Protein AF-A0A3D3ZKH6-F1 (afdb_monomer)

Structure (mmCIF, N/CA/C/O backbone):
data_AF-A0A3D3ZKH6-F1
#
_entry.id   AF-A0A3D3ZKH6-F1
#
loop_
_atom_site.group_PDB
_atom_site.id
_atom_site.type_symbol
_atom_site.label_atom_id
_atom_site.label_alt_id
_atom_site.label_comp_id
_atom_site.label_asym_id
_atom_site.label_entity_id
_atom_site.label_seq_id
_atom_site.pdbx_PDB_ins_code
_atom_site.Cartn_x
_atom_site.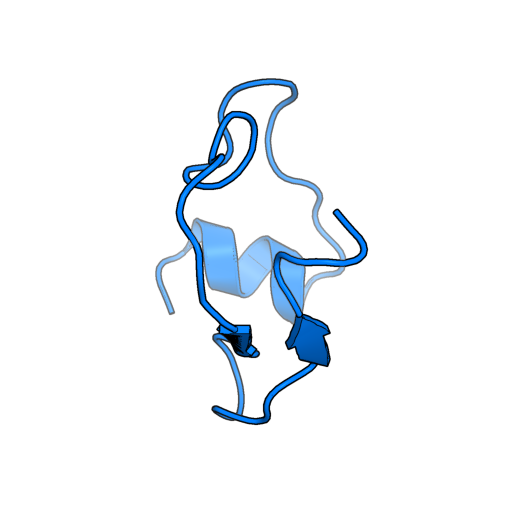Cartn_y
_atom_site.Cartn_z
_atom_site.occupancy
_atom_site.B_iso_or_equiv
_atom_site.auth_seq_id
_atom_site.auth_comp_id
_atom_site.auth_asym_id
_atom_site.auth_atom_id
_atom_site.pdbx_PDB_model_num
ATOM 1 N N . LEU A 1 1 ? -6.995 -6.621 3.468 1.00 79.62 1 LEU A N 1
ATOM 2 C CA . LEU A 1 1 ? -6.132 -5.574 4.060 1.00 79.62 1 LEU A CA 1
ATOM 3 C C . LEU A 1 1 ? -5.617 -6.095 5.386 1.00 79.62 1 LEU A C 1
ATOM 5 O O . LEU A 1 1 ? -6.436 -6.503 6.204 1.00 79.62 1 LEU A O 1
ATOM 9 N N . THR A 1 2 ? -4.302 -6.120 5.595 1.00 88.00 2 THR A N 1
ATOM 10 C CA . THR A 1 2 ? -3.754 -6.332 6.944 1.00 88.00 2 THR A CA 1
ATOM 11 C C . THR A 1 2 ? -4.199 -5.186 7.869 1.00 88.00 2 THR A C 1
ATOM 13 O O . THR A 1 2 ? -4.557 -4.111 7.370 1.00 88.00 2 THR A O 1
ATOM 16 N N . PRO A 1 3 ? -4.186 -5.364 9.204 1.00 89.31 3 PRO A N 1
ATOM 17 C CA . PRO A 1 3 ? -4.552 -4.291 10.133 1.00 89.31 3 PRO A CA 1
ATOM 18 C C . PRO A 1 3 ? -3.765 -2.992 9.893 1.00 89.31 3 PRO A C 1
ATOM 20 O O . PRO A 1 3 ? -4.329 -1.899 9.938 1.00 89.31 3 PRO A O 1
ATOM 23 N N . GLU A 1 4 ? -2.481 -3.111 9.551 1.00 87.12 4 GLU A N 1
ATOM 24 C CA . GLU A 1 4 ? -1.616 -1.978 9.217 1.00 87.12 4 GLU A CA 1
ATOM 25 C C . GLU A 1 4 ? -2.013 -1.303 7.894 1.00 87.12 4 GLU A C 1
ATOM 27 O O . GLU A 1 4 ? -2.200 -0.088 7.859 1.00 87.12 4 GLU A O 1
ATOM 32 N N . GLN A 1 5 ? -2.265 -2.076 6.830 1.00 88.88 5 GLN A N 1
ATOM 33 C CA . GLN A 1 5 ? -2.754 -1.535 5.554 1.00 88.88 5 GLN A CA 1
ATOM 34 C C . GLN A 1 5 ? -4.105 -0.825 5.711 1.00 88.88 5 GLN A C 1
ATOM 36 O O . GLN A 1 5 ? -4.338 0.209 5.090 1.00 88.88 5 GLN A O 1
ATOM 41 N N . TYR A 1 6 ? -5.002 -1.347 6.552 1.00 89.75 6 TYR A N 1
ATOM 42 C CA . TYR A 1 6 ? -6.282 -0.696 6.830 1.00 89.75 6 TYR A CA 1
ATOM 43 C C . TYR A 1 6 ? -6.087 0.646 7.547 1.00 89.75 6 TYR A C 1
ATOM 45 O O . TYR A 1 6 ? -6.687 1.650 7.155 1.00 89.75 6 TYR A O 1
ATOM 53 N N . LYS A 1 7 ? -5.207 0.687 8.555 1.00 91.50 7 LYS A N 1
ATOM 54 C CA . LYS A 1 7 ? -4.861 1.917 9.275 1.00 91.50 7 LYS A CA 1
ATOM 55 C C . LYS A 1 7 ? -4.293 2.981 8.330 1.00 91.50 7 LYS A C 1
ATOM 57 O O . LYS A 1 7 ? -4.727 4.131 8.379 1.00 91.50 7 LYS A O 1
ATOM 62 N N . VAL A 1 8 ? -3.388 2.603 7.430 1.00 90.38 8 VAL A N 1
ATOM 63 C CA . VAL A 1 8 ? -2.803 3.534 6.453 1.00 90.38 8 VAL A CA 1
ATOM 64 C C . VAL A 1 8 ? -3.847 3.999 5.429 1.00 90.38 8 VAL A C 1
ATOM 66 O O . VAL A 1 8 ? -4.092 5.197 5.295 1.00 90.38 8 VAL A O 1
ATOM 69 N N . CYS A 1 9 ? -4.544 3.076 4.759 1.00 90.44 9 CYS A N 1
ATOM 70 C CA . CYS A 1 9 ? -5.455 3.419 3.661 1.00 90.44 9 CYS A CA 1
ATOM 71 C C . CYS A 1 9 ? -6.774 4.076 4.100 1.00 90.44 9 CYS A C 1
ATOM 73 O O . CYS A 1 9 ? -7.356 4.837 3.328 1.00 90.44 9 CYS A O 1
ATOM 75 N N . ARG A 1 10 ? -7.301 3.754 5.290 1.00 89.38 10 ARG A N 1
ATOM 76 C CA . ARG A 1 10 ? -8.637 4.206 5.733 1.00 89.38 10 ARG A CA 1
ATOM 77 C C . ARG A 1 10 ? -8.609 5.135 6.938 1.00 89.38 10 ARG A C 1
ATOM 79 O O . ARG A 1 10 ? -9.503 5.964 7.059 1.00 89.38 10 ARG A O 1
ATOM 86 N N . GLN A 1 11 ? -7.603 5.030 7.805 1.00 93.56 11 GLN A N 1
ATOM 87 C CA . GLN A 1 11 ? -7.513 5.837 9.029 1.00 93.56 11 GLN A CA 1
ATOM 88 C C . GLN A 1 11 ? -6.483 6.969 8.929 1.00 93.56 11 GLN A C 1
ATOM 90 O O . GLN A 1 11 ? -6.178 7.597 9.939 1.00 93.56 11 GLN A O 1
ATOM 95 N N . LYS A 1 12 ? -5.951 7.240 7.725 1.00 90.38 12 LYS A N 1
ATOM 96 C CA . LYS A 1 12 ? -4.883 8.230 7.489 1.00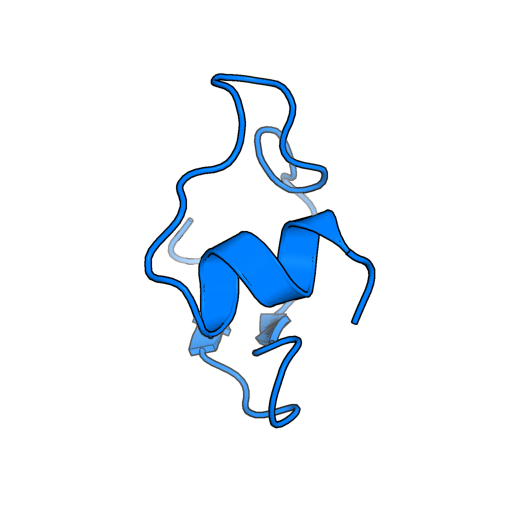 90.38 12 LYS A CA 1
ATOM 97 C C . LYS A 1 12 ? -3.653 7.999 8.379 1.00 90.38 12 LYS A C 1
ATOM 99 O O . LYS A 1 12 ? -2.980 8.947 8.773 1.00 90.38 12 LYS A O 1
ATOM 104 N N . GLY A 1 13 ? -3.391 6.743 8.741 1.00 86.69 13 GLY A N 1
ATOM 105 C CA . GLY A 1 13 ? -2.173 6.371 9.446 1.00 86.69 13 GLY A CA 1
ATOM 106 C C . GLY A 1 13 ? -0.962 6.376 8.518 1.00 86.69 13 GLY A C 1
ATOM 107 O O . GLY A 1 13 ? -1.096 6.322 7.300 1.00 86.69 13 GLY A O 1
ATOM 108 N N . THR A 1 14 ? 0.223 6.371 9.115 1.00 91.12 14 THR A N 1
ATOM 109 C CA . THR A 1 14 ? 1.497 6.261 8.397 1.00 91.12 14 THR A CA 1
ATOM 110 C C . THR A 1 14 ? 2.208 5.002 8.871 1.00 91.12 14 THR A C 1
ATOM 112 O O . THR A 1 14 ? 2.221 4.719 10.073 1.00 91.12 14 THR A O 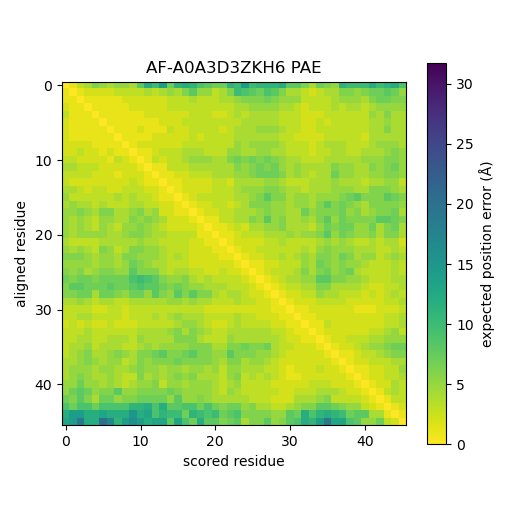1
ATOM 115 N N . GLU A 1 15 ? 2.766 4.234 7.937 1.00 88.94 15 GLU A N 1
ATOM 116 C CA . GLU A 1 15 ? 3.632 3.100 8.266 1.00 88.94 15 GLU A CA 1
ATOM 117 C C . GLU A 1 15 ? 4.919 3.579 8.951 1.00 88.94 15 GLU A C 1
ATOM 119 O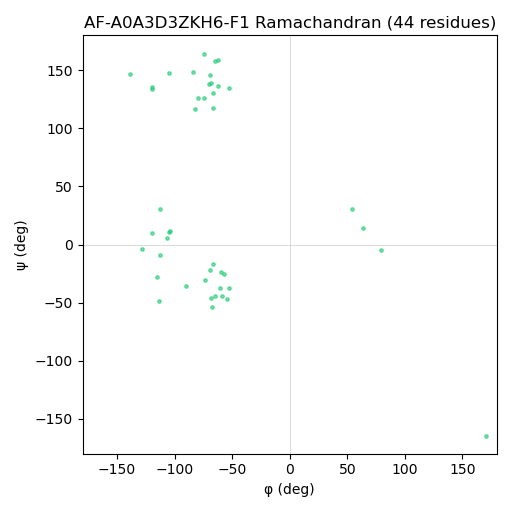 O . GLU A 1 15 ? 5.316 4.745 8.849 1.00 88.94 15 GLU A O 1
ATOM 124 N N . ARG A 1 16 ? 5.581 2.690 9.693 1.00 90.31 16 ARG A N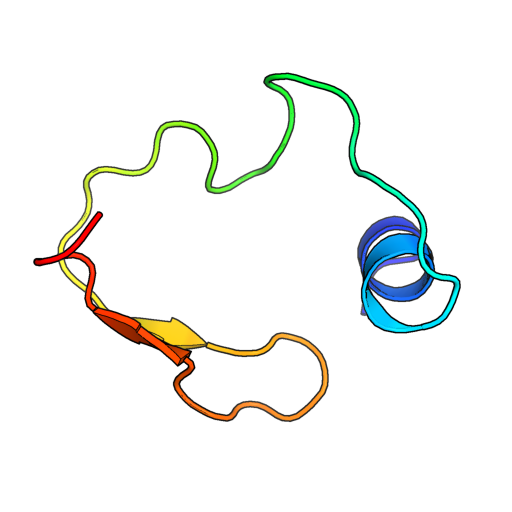 1
ATOM 125 C CA . ARG A 1 16 ? 6.829 3.053 10.367 1.00 90.31 16 ARG A CA 1
ATOM 126 C C . ARG A 1 16 ? 7.943 3.251 9.330 1.00 90.31 16 ARG A C 1
ATOM 128 O O . ARG A 1 16 ? 8.085 2.471 8.387 1.00 90.31 16 ARG A O 1
ATOM 135 N N . ALA A 1 17 ? 8.752 4.293 9.525 1.00 88.75 17 ALA A N 1
ATOM 136 C CA . ALA A 1 17 ? 9.831 4.641 8.603 1.00 88.75 17 ALA A CA 1
ATOM 137 C C . ALA A 1 17 ? 10.753 3.442 8.329 1.00 88.75 17 ALA A C 1
ATOM 139 O O . ALA A 1 17 ? 11.149 2.741 9.260 1.00 88.75 17 ALA A O 1
ATOM 140 N N . PHE A 1 18 ? 11.083 3.233 7.050 1.00 86.50 18 PHE A N 1
ATOM 141 C CA . PHE A 1 18 ? 11.994 2.186 6.565 1.00 86.50 18 PHE A CA 1
ATOM 142 C C . PHE A 1 18 ? 11.537 0.737 6.809 1.00 86.50 18 PHE A C 1
ATOM 144 O O . PHE A 1 18 ? 12.334 -0.185 6.668 1.00 86.50 18 PHE A O 1
ATOM 151 N N . THR A 1 19 ? 10.264 0.520 7.159 1.00 88.19 19 THR A N 1
ATOM 152 C CA . THR A 1 19 ? 9.715 -0.830 7.409 1.00 88.19 19 THR A CA 1
ATOM 153 C C . THR A 1 19 ? 8.685 -1.289 6.379 1.00 88.19 19 THR A C 1
ATOM 155 O O . THR A 1 19 ? 8.312 -2.459 6.372 1.00 88.19 19 THR A O 1
ATOM 158 N N . GLY A 1 20 ? 8.245 -0.392 5.491 1.00 85.12 20 GLY A N 1
ATOM 159 C CA . GLY A 1 20 ? 7.278 -0.719 4.449 1.00 85.12 20 GLY A CA 1
ATOM 160 C C . GLY A 1 20 ? 7.819 -1.774 3.485 1.00 85.12 20 GLY A C 1
ATOM 161 O O . GLY A 1 20 ? 8.957 -1.683 3.025 1.00 85.12 20 GLY A O 1
ATOM 162 N N . ALA A 1 21 ? 6.990 -2.756 3.125 1.00 85.75 21 ALA A N 1
ATOM 163 C CA . ALA A 1 21 ? 7.389 -3.881 2.269 1.00 85.75 21 ALA A CA 1
ATOM 164 C C . ALA A 1 21 ? 7.947 -3.450 0.898 1.00 85.75 21 ALA A C 1
ATOM 166 O O . ALA A 1 21 ? 8.731 -4.167 0.287 1.00 85.75 21 ALA A O 1
ATOM 167 N N . LEU A 1 22 ? 7.553 -2.267 0.419 1.00 86.69 22 LEU A N 1
ATOM 168 C CA . LEU A 1 22 ? 7.970 -1.716 -0.869 1.00 86.69 22 LEU A CA 1
ATOM 169 C C . LEU A 1 22 ? 8.976 -0.562 -0.740 1.00 86.69 22 LEU A C 1
ATOM 171 O O . LEU A 1 22 ? 9.338 0.032 -1.759 1.00 86.69 22 LEU A O 1
ATOM 175 N N . TYR A 1 23 ? 9.452 -0.261 0.477 1.00 86.06 23 TYR A N 1
ATOM 176 C CA . TYR A 1 23 ? 10.373 0.848 0.751 1.00 86.06 23 TYR A CA 1
ATOM 177 C C . TYR A 1 23 ? 11.638 0.779 -0.119 1.00 86.06 23 TYR A C 1
ATOM 179 O O . TYR A 1 23 ? 11.985 1.762 -0.763 1.00 86.06 23 TYR A O 1
ATOM 187 N N . ASN A 1 24 ? 12.272 -0.394 -0.212 1.00 85.94 24 ASN A N 1
ATOM 188 C CA . ASN A 1 24 ? 13.494 -0.601 -0.999 1.00 85.94 24 ASN A CA 1
ATOM 189 C C . ASN A 1 24 ? 13.272 -1.517 -2.218 1.00 85.94 24 ASN A C 1
ATOM 191 O O . ASN A 1 24 ? 14.155 -2.277 -2.605 1.00 85.94 24 ASN A O 1
ATOM 195 N N . ASN A 1 25 ? 12.065 -1.505 -2.790 1.00 88.50 25 ASN A N 1
ATOM 196 C CA . ASN A 1 25 ? 11.772 -2.317 -3.969 1.00 88.50 25 ASN A CA 1
ATOM 197 C C . ASN A 1 25 ? 12.296 -1.651 -5.255 1.00 88.50 25 ASN A C 1
ATOM 199 O O . ASN A 1 25 ? 11.907 -0.517 -5.538 1.00 88.50 25 ASN A O 1
ATOM 203 N N . HIS A 1 26 ? 13.094 -2.375 -6.041 1.00 86.62 26 HIS A N 1
ATOM 204 C CA . HIS A 1 26 ? 13.638 -1.942 -7.343 1.00 86.62 26 HIS A CA 1
ATOM 205 C C . HIS A 1 26 ? 13.198 -2.852 -8.498 1.00 86.62 26 HIS A C 1
ATOM 207 O O . HIS A 1 26 ? 13.722 -2.768 -9.607 1.00 86.62 26 HIS A O 1
ATOM 213 N N . GLU A 1 27 ? 12.250 -3.754 -8.246 1.00 89.25 27 GLU A N 1
ATOM 214 C CA . GLU A 1 27 ? 11.707 -4.625 -9.282 1.00 89.25 27 GLU A CA 1
ATOM 215 C C . GLU A 1 27 ? 10.859 -3.843 -10.292 1.00 89.25 27 GLU A C 1
ATOM 217 O O . GLU A 1 27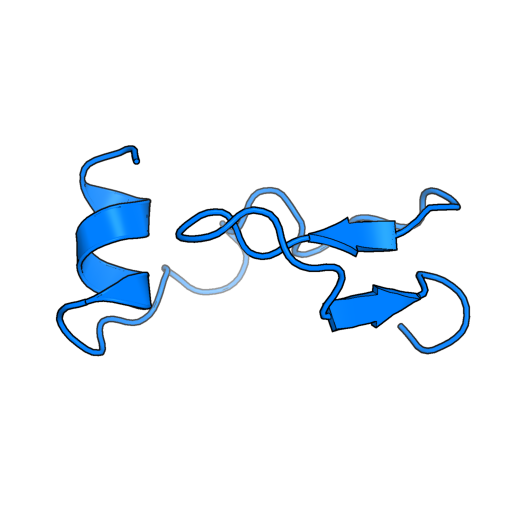 ? 10.149 -2.892 -9.943 1.00 89.25 27 GLU A O 1
ATOM 222 N N . LYS A 1 28 ? 10.909 -4.279 -11.557 1.00 88.69 28 LYS A N 1
ATOM 223 C CA . LYS A 1 28 ? 10.076 -3.727 -12.629 1.00 88.69 28 LYS A CA 1
ATOM 224 C C . LYS A 1 28 ? 8.640 -4.223 -12.490 1.00 88.69 28 LYS A C 1
ATOM 226 O O . LYS A 1 28 ? 8.403 -5.428 -12.460 1.00 88.69 28 LYS A O 1
ATOM 231 N N . GLY A 1 29 ? 7.680 -3.306 -12.458 1.00 90.12 29 GLY A N 1
ATOM 232 C CA . GLY A 1 29 ? 6.269 -3.633 -12.310 1.00 90.12 29 GLY A CA 1
ATOM 233 C C . GLY A 1 29 ? 5.385 -2.413 -12.070 1.00 90.12 29 GLY A C 1
ATOM 234 O O . GLY A 1 29 ? 5.778 -1.270 -12.282 1.00 90.12 29 GLY A O 1
ATOM 235 N N . MET A 1 30 ? 4.161 -2.672 -11.617 1.00 89.69 30 MET A N 1
ATOM 236 C CA . MET A 1 30 ? 3.168 -1.639 -11.331 1.00 89.69 30 MET A CA 1
ATOM 237 C C . MET A 1 30 ? 2.765 -1.675 -9.857 1.00 89.69 30 MET A C 1
ATOM 239 O O . MET A 1 30 ? 2.437 -2.731 -9.317 1.00 89.69 30 MET A O 1
ATOM 243 N N . TYR A 1 31 ? 2.726 -0.507 -9.222 1.00 89.94 31 TYR A N 1
ATOM 244 C CA . TYR A 1 31 ? 2.194 -0.319 -7.878 1.00 89.94 31 TYR A CA 1
ATOM 245 C C . TYR A 1 31 ? 0.675 -0.195 -7.945 1.00 89.94 31 TYR A C 1
ATOM 247 O O . TYR A 1 31 ? 0.138 0.748 -8.531 1.00 89.94 31 TYR A O 1
ATOM 255 N N . THR A 1 32 ? -0.023 -1.148 -7.337 1.00 91.94 32 THR A N 1
ATOM 256 C CA . THR A 1 32 ? -1.486 -1.207 -7.298 1.00 91.94 32 THR A CA 1
ATOM 257 C C . THR A 1 32 ? -2.020 -0.801 -5.929 1.00 91.94 32 THR A C 1
ATOM 259 O O . THR A 1 32 ? -1.400 -1.013 -4.886 1.00 91.94 32 THR A O 1
ATOM 262 N N . CYS A 1 33 ? -3.200 -0.189 -5.918 1.00 90.56 33 CYS A N 1
ATOM 263 C CA . CYS A 1 33 ? -3.902 0.156 -4.701 1.00 90.56 33 CYS A CA 1
ATOM 264 C C . CYS A 1 33 ? -4.339 -1.123 -3.989 1.00 90.56 33 CYS A C 1
ATOM 266 O O . CYS A 1 33 ? -5.194 -1.856 -4.480 1.00 90.56 33 CYS A O 1
ATOM 268 N N . VAL A 1 34 ? -3.839 -1.348 -2.779 1.00 89.56 34 VAL A N 1
ATOM 269 C CA . VAL A 1 34 ? -4.219 -2.524 -1.984 1.00 89.56 34 VAL A CA 1
ATOM 270 C C . VAL A 1 34 ? -5.692 -2.501 -1.530 1.00 89.56 34 VAL A C 1
ATOM 272 O O . VAL A 1 34 ? -6.237 -3.530 -1.139 1.00 89.56 34 VAL A O 1
ATOM 275 N N . ALA A 1 35 ? -6.361 -1.341 -1.584 1.00 86.56 35 ALA A N 1
ATOM 276 C CA . ALA A 1 35 ? -7.757 -1.188 -1.171 1.00 86.56 35 ALA A CA 1
ATOM 277 C C . ALA A 1 35 ? -8.778 -1.421 -2.299 1.00 86.56 35 ALA A C 1
ATOM 279 O O 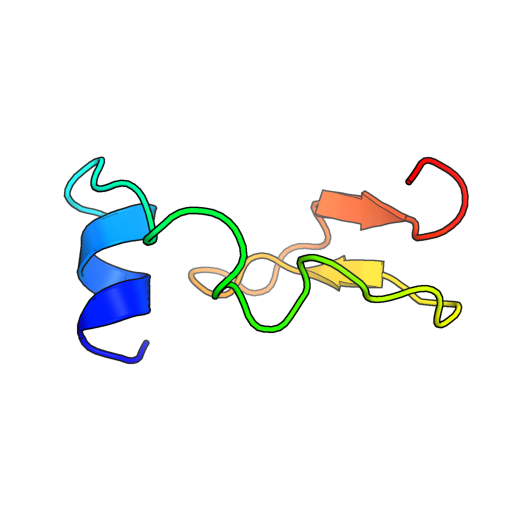. ALA A 1 35 ? -9.857 -1.936 -2.016 1.00 86.56 35 ALA A O 1
ATOM 280 N N . CYS A 1 36 ? -8.473 -1.030 -3.542 1.00 89.44 36 CYS A N 1
ATOM 281 C CA . CYS A 1 36 ? -9.400 -1.142 -4.680 1.00 89.44 36 CYS A CA 1
ATOM 282 C C . CYS A 1 36 ? -8.821 -1.851 -5.916 1.00 89.44 36 CYS A C 1
ATOM 284 O O . CYS A 1 36 ? -9.540 -2.045 -6.888 1.00 89.44 36 CYS A O 1
ATOM 286 N N . GLY A 1 37 ? -7.542 -2.230 -5.906 1.00 86.44 37 GLY A N 1
ATOM 287 C CA . GLY A 1 37 ? -6.876 -2.944 -7.000 1.00 86.44 37 GLY A CA 1
ATOM 288 C C . GLY A 1 37 ? -6.436 -2.077 -8.183 1.00 86.44 37 GLY A C 1
ATOM 289 O O . GLY A 1 37 ? -5.777 -2.584 -9.084 1.00 86.44 37 GLY A O 1
ATOM 290 N N . GLN A 1 38 ? -6.750 -0.780 -8.197 1.00 91.75 38 GLN A N 1
ATOM 291 C CA . GLN A 1 38 ? -6.383 0.108 -9.302 1.00 91.75 38 GLN A CA 1
ATOM 292 C C . GLN A 1 38 ? -4.866 0.334 -9.375 1.00 91.75 38 GLN A C 1
ATOM 294 O O . GLN A 1 38 ? -4.220 0.549 -8.352 1.00 91.75 38 GLN A O 1
ATOM 299 N N . THR A 1 39 ? -4.291 0.343 -10.574 1.00 90.69 39 THR A N 1
ATOM 300 C CA . THR A 1 39 ? -2.898 0.746 -10.811 1.00 90.69 39 THR A CA 1
ATOM 301 C C . THR A 1 39 ? -2.692 2.235 -10.523 1.00 90.69 39 THR A C 1
ATOM 303 O O . THR A 1 39 ? -3.458 3.078 -10.986 1.00 90.69 39 THR A O 1
ATOM 306 N N . LEU A 1 40 ? -1.661 2.553 -9.736 1.00 89.44 40 LEU A N 1
ATOM 307 C CA . LEU A 1 40 ? -1.358 3.911 -9.278 1.00 89.44 40 LEU A CA 1
ATOM 308 C C . LEU A 1 40 ? -0.050 4.444 -9.868 1.00 89.44 40 LEU A C 1
ATOM 310 O O . LEU A 1 40 ? -0.035 5.555 -10.387 1.00 89.44 40 LEU A O 1
ATOM 314 N N . PHE A 1 41 ? 1.033 3.662 -9.808 1.00 89.44 41 PHE A N 1
ATOM 315 C CA . PHE A 1 41 ? 2.364 4.105 -10.238 1.00 89.44 41 PHE A CA 1
ATOM 316 C C . PHE A 1 41 ? 3.093 3.008 -11.013 1.00 89.44 41 PHE A C 1
ATOM 318 O O . PHE A 1 41 ? 2.940 1.828 -10.698 1.00 89.44 41 PHE A O 1
ATOM 325 N N . SER A 1 42 ? 3.915 3.393 -11.991 1.00 89.31 42 SER A N 1
ATOM 326 C CA . SER A 1 42 ? 4.894 2.487 -12.603 1.00 89.31 42 SER A CA 1
ATOM 327 C C . SER A 1 42 ? 6.168 2.457 -11.761 1.00 89.31 42 SER A C 1
ATOM 329 O O . SER A 1 42 ? 6.542 3.462 -11.156 1.00 89.31 42 SER A O 1
ATOM 331 N N . SER A 1 43 ? 6.865 1.321 -11.746 1.00 87.12 43 SER A N 1
ATOM 332 C CA . SER A 1 43 ? 8.233 1.235 -11.227 1.00 87.12 43 SER A CA 1
ATOM 333 C C . SER A 1 43 ? 9.213 2.141 -11.964 1.00 87.12 43 SER A C 1
ATOM 335 O O . SER A 1 43 ? 10.231 2.499 -11.391 1.00 87.12 43 SER A O 1
ATOM 337 N N . ASP A 1 44 ? 8.919 2.520 -13.209 1.00 82.44 44 ASP A N 1
ATOM 338 C CA . ASP A 1 44 ? 9.816 3.351 -14.022 1.00 82.44 44 ASP A CA 1
ATOM 339 C C . ASP A 1 44 ? 9.932 4.791 -13.501 1.00 82.44 44 ASP A C 1
ATOM 341 O O . ASP A 1 44 ? 10.896 5.485 -13.805 1.00 82.44 44 ASP A O 1
ATOM 345 N N . THR A 1 45 ? 8.943 5.249 -12.728 1.00 79.88 45 THR A N 1
ATOM 346 C CA . THR A 1 45 ? 8.900 6.597 -12.139 1.00 79.88 45 THR A CA 1
ATOM 347 C C . THR A 1 45 ? 9.233 6.599 -10.650 1.00 79.88 45 THR A C 1
ATOM 349 O O . THR A 1 45 ? 8.931 7.576 -9.965 1.00 79.88 45 THR A O 1
ATOM 352 N N . LYS A 1 46 ? 9.737 5.478 -10.131 1.00 67.56 46 LYS A N 1
ATOM 353 C CA . LYS A 1 46 ? 10.067 5.329 -8.718 1.00 67.56 46 LYS A CA 1
ATOM 354 C C . LYS A 1 46 ? 11.451 5.882 -8.402 1.00 67.56 46 LYS A C 1
ATOM 356 O O . LYS A 1 46 ? 12.367 5.673 -9.223 1.00 67.56 46 LYS A O 1
#

Solvent-accessible surface area (backbone atoms only — not comparable to full-atom values): 3137 Å² total; per-residue (Å²): 116,56,74,66,54,42,36,34,77,73,65,77,42,78,79,63,86,91,67,52,93,63,69,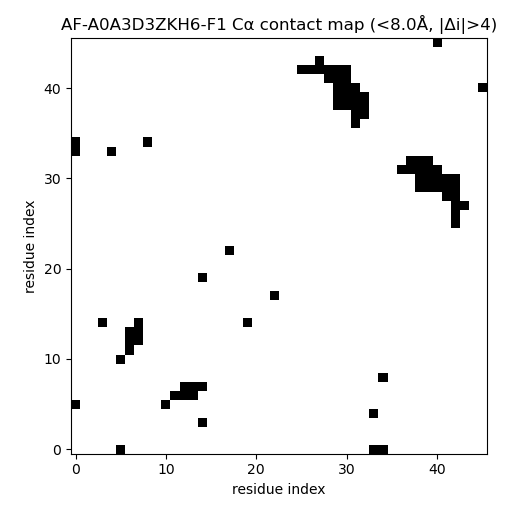86,64,81,68,88,55,70,46,53,38,85,88,78,65,48,80,75,45,53,43,89,80,106

Sequence (46 aa):
LTPEQYKVCRQKGTERAFTGALYNNHEKGMYTCVACGQTLFSSDTK

Mean predicted aligned error: 4.07 Å

Foldseek 3Di:
DPPVLCCVPPVVDDDDPPPDPCSPDQDFDFDARPVPRHTDDGSVVD

Secondary structure (DSSP, 8-state):
--HHHHHHHHH---PPTT-STTTT---SSEEE-TTT--EEEEGGG-

Nearest PDB structures (folds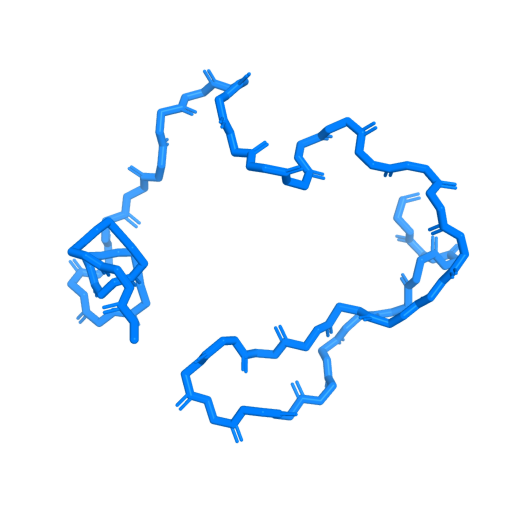eek):
  6qa0-assembly1_B  TM=9.983E-01  e=6.426E-04  Homo sapiens
  3cxk-assembly1_A  TM=9.963E-01  e=1.239E-03  unclassified
  6sym-assembly2_B  TM=9.768E-01  e=1.585E-03  Escherichia coli K-12
  3hcg-assembly1_D  TM=9.781E-01  e=5.004E-03  Neisseria meningitidis serogroup A
  5fa9-assembly1_A  TM=9.775E-01  e=1.455E-02  Treponema denticola ATCC 35405

Radius of gyration: 11.36 Å; Cα contacts (8 Å, |Δi|>4): 40; chains: 1; bounding box: 23×15×24 Å

pLDDT: mean 87.9, std 4.09, range [67.56, 93.56]